Protein AF-A0A952IG48-F1 (afdb_monomer)

Secondary structure (DSSP, 8-state):
---EEEE-SS---HHHHHHHHH-TT-EEEE-HHHHHHHHHHHHHHHHHHHHT---TTTSB-SGGGTT-B--GGGHHHHHHHHHHHH---EEEEPPHHHHHHHHHHHHHHHHTS-S---HHHHHHHHHHHHTT-----EEE--

Structure (mmCIF, N/CA/C/O backbone):
data_AF-A0A952IG48-F1
#
_entry.id   AF-A0A952IG48-F1
#
loop_
_atom_site.group_PDB
_atom_site.id
_atom_site.type_symbol
_atom_site.label_atom_id
_atom_site.label_alt_id
_atom_site.label_comp_id
_atom_site.label_asym_id
_atom_site.label_entity_id
_atom_site.label_seq_id
_atom_site.pdbx_PDB_ins_code
_atom_site.Cartn_x
_atom_site.Cartn_y
_atom_site.Cartn_z
_atom_site.occupancy
_atom_site.B_iso_or_equiv
_atom_site.auth_seq_id
_atom_site.auth_comp_id
_atom_site.auth_asym_id
_atom_site.auth_atom_id
_atom_site.pdbx_PDB_model_num
ATOM 1 N N . MET 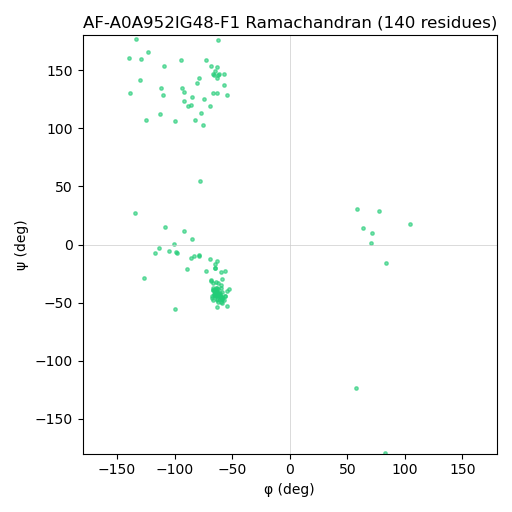A 1 1 ? 24.856 -12.305 -6.541 1.00 44.88 1 MET A N 1
ATOM 2 C CA . MET A 1 1 ? 23.994 -11.936 -5.399 1.00 44.88 1 MET A CA 1
ATOM 3 C C . MET A 1 1 ? 23.073 -10.837 -5.896 1.00 44.88 1 MET A C 1
ATOM 5 O O . MET A 1 1 ? 23.584 -9.823 -6.354 1.00 44.88 1 MET A O 1
ATOM 9 N N . GLN A 1 2 ? 21.761 -11.077 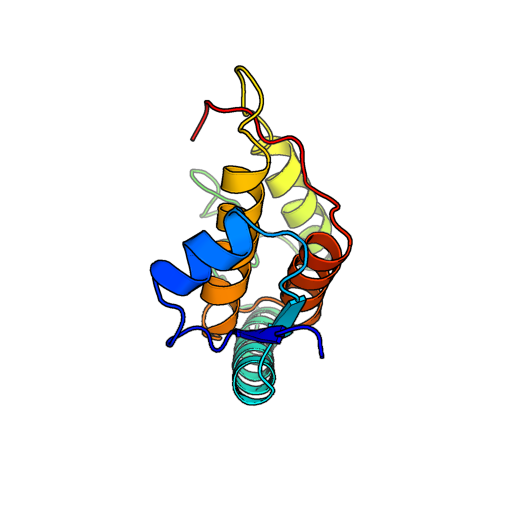-5.966 1.00 55.31 2 GLN A N 1
ATOM 10 C CA . GLN A 1 2 ? 20.812 -10.021 -6.337 1.00 55.31 2 GLN A CA 1
ATOM 11 C C . GLN A 1 2 ? 20.869 -8.927 -5.270 1.00 55.31 2 GLN A C 1
ATOM 13 O O . GLN A 1 2 ? 20.865 -9.223 -4.078 1.00 55.31 2 GLN A O 1
ATOM 18 N N . ASN A 1 3 ? 21.003 -7.679 -5.710 1.00 84.50 3 ASN A N 1
ATOM 19 C CA . ASN A 1 3 ? 21.033 -6.529 -4.821 1.00 84.50 3 ASN A CA 1
ATOM 20 C C . ASN A 1 3 ? 19.592 -6.280 -4.355 1.00 84.50 3 ASN A C 1
ATOM 22 O O . ASN A 1 3 ? 18.777 -5.804 -5.145 1.00 84.50 3 ASN A O 1
ATOM 26 N N . THR A 1 4 ? 19.265 -6.677 -3.126 1.00 94.75 4 THR A N 1
ATOM 27 C CA . THR A 1 4 ? 17.941 -6.447 -2.535 1.00 94.75 4 THR A CA 1
ATOM 28 C C . THR A 1 4 ? 17.954 -5.129 -1.776 1.00 94.75 4 THR A C 1
ATOM 30 O O . THR A 1 4 ? 18.770 -4.931 -0.878 1.00 94.75 4 THR A O 1
ATOM 33 N N . LEU A 1 5 ? 17.050 -4.226 -2.138 1.00 97.06 5 LEU A N 1
ATOM 34 C CA . LEU A 1 5 ? 16.825 -2.969 -1.445 1.00 97.06 5 LEU A CA 1
ATOM 35 C C . LEU A 1 5 ? 15.805 -3.165 -0.320 1.00 97.06 5 LEU A C 1
ATOM 37 O O . LEU A 1 5 ? 14.642 -3.486 -0.562 1.00 97.06 5 LEU A O 1
ATOM 41 N N . GLU A 1 6 ? 16.223 -2.907 0.910 1.00 97.69 6 GLU A N 1
ATOM 42 C CA . GLU A 1 6 ? 15.318 -2.878 2.054 1.00 97.69 6 GLU A CA 1
ATOM 43 C C . GLU A 1 6 ? 14.652 -1.499 2.187 1.00 97.69 6 GLU A C 1
ATOM 45 O O . GLU A 1 6 ? 15.331 -0.469 2.233 1.00 97.69 6 GLU A O 1
ATOM 50 N N . ILE A 1 7 ? 13.318 -1.465 2.262 1.00 98.12 7 ILE A N 1
ATOM 51 C CA . ILE A 1 7 ? 12.559 -0.246 2.552 1.00 98.12 7 ILE A CA 1
ATOM 52 C C . ILE A 1 7 ? 12.270 -0.114 4.051 1.00 98.12 7 ILE A C 1
ATOM 54 O O . ILE A 1 7 ? 11.832 -1.052 4.722 1.00 98.12 7 ILE A O 1
ATOM 58 N N . THR A 1 8 ? 12.486 1.097 4.563 1.00 97.62 8 THR A N 1
ATOM 59 C CA . THR A 1 8 ? 12.352 1.441 5.992 1.00 97.62 8 THR A CA 1
ATOM 60 C C . THR A 1 8 ? 11.260 2.479 6.258 1.00 97.62 8 THR A C 1
ATOM 62 O O . THR A 1 8 ? 10.972 2.820 7.402 1.00 97.62 8 THR A O 1
ATOM 65 N N . GLY A 1 9 ? 10.684 3.055 5.201 1.00 96.81 9 GLY A N 1
ATOM 66 C CA . GLY A 1 9 ? 9.788 4.205 5.271 1.00 96.81 9 GLY A CA 1
ATOM 67 C C . GLY A 1 9 ? 10.481 5.565 5.326 1.00 96.81 9 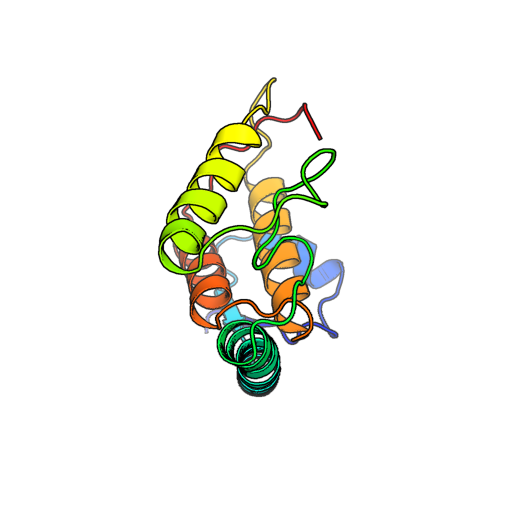GLY A C 1
ATOM 68 O O . GLY A 1 9 ? 9.844 6.575 5.019 1.00 96.81 9 GLY A O 1
ATOM 69 N N . HIS A 1 10 ? 11.782 5.616 5.630 1.00 95.81 10 HIS A N 1
ATOM 70 C CA . HIS A 1 10 ? 12.491 6.877 5.883 1.00 95.81 10 HIS A CA 1
ATOM 71 C C . HIS A 1 10 ? 13.756 7.074 5.042 1.00 95.81 10 HIS A C 1
ATOM 73 O O . HIS A 1 10 ? 14.100 8.212 4.743 1.00 95.81 10 HIS A O 1
ATOM 79 N N . SER A 1 11 ? 14.435 5.996 4.641 1.00 94.56 11 SER A N 1
ATOM 80 C CA . SER A 1 11 ? 15.769 6.069 4.020 1.00 94.56 11 SER A CA 1
ATOM 81 C C . SER A 1 11 ? 15.788 5.947 2.493 1.00 94.56 11 SER A C 1
ATOM 83 O O . SER A 1 11 ? 16.864 5.978 1.900 1.00 94.56 11 SER A O 1
ATOM 85 N N . LEU A 1 12 ? 14.628 5.792 1.848 1.00 97.50 12 LEU A N 1
ATOM 86 C CA . LEU A 1 12 ? 14.549 5.583 0.402 1.00 97.50 12 LEU A CA 1
ATOM 87 C C . LEU A 1 12 ? 14.962 6.850 -0.364 1.00 97.50 12 LEU A C 1
ATOM 89 O O . LEU A 1 12 ? 14.318 7.893 -0.241 1.00 97.50 12 LEU A O 1
ATOM 93 N N . THR A 1 13 ? 16.010 6.751 -1.181 1.00 98.19 13 THR A N 1
ATOM 94 C CA . THR A 1 13 ? 16.525 7.874 -1.983 1.00 98.19 13 THR A CA 1
ATOM 95 C C . THR A 1 13 ? 15.952 7.890 -3.401 1.00 98.19 13 THR A C 1
ATOM 97 O O . THR A 1 13 ? 15.544 6.858 -3.933 1.00 98.19 13 THR A O 1
ATOM 100 N N . LEU A 1 14 ? 15.985 9.050 -4.072 1.00 98.06 14 LEU A N 1
ATOM 101 C CA . LEU A 1 14 ? 15.562 9.164 -5.478 1.00 98.06 14 LEU A CA 1
ATOM 102 C C . LEU A 1 14 ? 16.386 8.270 -6.417 1.00 98.06 14 LEU A C 1
ATOM 104 O O . LEU A 1 14 ? 15.846 7.711 -7.369 1.00 98.06 14 LEU A O 1
ATOM 108 N N . GLN A 1 15 ? 17.679 8.093 -6.129 1.00 98.06 15 GLN A N 1
ATOM 109 C CA . GLN A 1 15 ? 18.539 7.196 -6.897 1.00 98.06 15 GLN A CA 1
ATOM 110 C C . GLN A 1 15 ? 18.075 5.740 -6.775 1.00 98.06 15 GLN A C 1
ATOM 112 O O . GLN A 1 15 ? 18.004 5.041 -7.780 1.00 98.06 15 GLN A O 1
ATOM 117 N N . GLN A 1 16 ? 17.713 5.296 -5.569 1.00 97.88 16 GLN A N 1
ATOM 118 C CA . GLN A 1 16 ? 17.179 3.952 -5.343 1.00 97.88 16 GLN A CA 1
ATOM 119 C C . GLN A 1 16 ? 15.805 3.765 -5.994 1.00 97.88 16 GLN A C 1
ATOM 121 O O . GLN A 1 16 ? 15.554 2.714 -6.577 1.00 97.88 16 GLN A O 1
ATOM 126 N N . VAL A 1 17 ? 14.939 4.785 -5.956 1.00 98.31 17 VAL A N 1
ATOM 127 C CA . VAL A 1 17 ? 13.646 4.757 -6.662 1.00 98.31 17 VAL A CA 1
ATOM 128 C C . VAL A 1 17 ? 13.863 4.552 -8.153 1.00 98.31 17 VAL A C 1
ATOM 130 O O . VAL A 1 17 ? 13.274 3.642 -8.729 1.00 98.31 17 VAL A O 1
ATOM 133 N N . ARG A 1 18 ? 14.745 5.349 -8.765 1.00 98.00 18 ARG A N 1
ATOM 134 C CA . ARG A 1 18 ? 15.094 5.222 -10.181 1.00 98.00 18 ARG A CA 1
ATOM 135 C C . ARG A 1 18 ? 15.688 3.848 -10.495 1.00 98.00 18 ARG A C 1
ATOM 137 O O . ARG A 1 18 ? 15.267 3.207 -11.450 1.00 98.00 18 ARG A O 1
ATOM 144 N N . GLN A 1 19 ? 16.615 3.374 -9.663 1.00 97.06 19 GLN A N 1
ATOM 145 C CA . GLN A 1 19 ? 17.258 2.074 -9.836 1.00 97.06 19 GLN A CA 1
ATOM 146 C C . GLN A 1 19 ? 16.240 0.932 -9.811 1.00 97.06 19 GLN A C 1
ATOM 148 O O . GLN A 1 19 ? 16.290 0.061 -10.677 1.00 97.06 19 GLN A O 1
ATOM 153 N N . VAL A 1 20 ? 15.314 0.940 -8.846 1.00 97.69 20 VAL A N 1
ATOM 154 C CA . VAL A 1 20 ? 14.230 -0.038 -8.820 1.00 97.69 20 VAL A CA 1
ATOM 155 C C . VAL A 1 20 ? 13.373 0.155 -10.053 1.00 97.69 20 VAL A C 1
ATOM 157 O O . VAL A 1 20 ? 13.262 -0.806 -10.780 1.00 97.69 20 VAL A O 1
ATOM 160 N N . ALA A 1 21 ? 12.855 1.347 -10.355 1.00 97.94 21 ALA A N 1
ATOM 161 C CA . ALA A 1 21 ? 11.950 1.613 -11.481 1.00 97.94 21 ALA A CA 1
ATOM 162 C C . ALA A 1 21 ? 12.482 1.159 -12.854 1.00 97.94 21 ALA A C 1
ATOM 164 O O . ALA A 1 21 ? 11.734 0.584 -13.644 1.00 97.94 21 ALA A O 1
ATOM 165 N N . GLU A 1 22 ? 13.776 1.350 -13.115 1.00 96.88 22 GLU A N 1
ATOM 166 C CA . GLU A 1 22 ? 14.411 1.034 -14.401 1.00 96.88 22 GLU A CA 1
ATOM 167 C C . GLU A 1 22 ? 14.941 -0.411 -14.478 1.00 96.88 22 GLU A C 1
ATOM 169 O O . GLU A 1 22 ? 15.120 -0.935 -15.575 1.00 96.88 22 GLU A O 1
ATOM 174 N N . ASN A 1 23 ? 15.184 -1.086 -13.342 1.00 95.88 23 ASN A N 1
ATOM 175 C CA . ASN A 1 23 ? 15.776 -2.429 -13.321 1.00 95.88 23 ASN A CA 1
ATOM 176 C C . ASN A 1 23 ? 14.916 -3.456 -12.547 1.00 95.88 23 ASN A C 1
ATOM 178 O O . ASN A 1 23 ? 14.902 -3.432 -11.311 1.00 95.88 23 ASN A O 1
ATOM 182 N N . PRO A 1 24 ? 14.240 -4.404 -13.231 1.00 92.88 24 PRO A N 1
ATOM 183 C CA . PRO A 1 24 ? 13.427 -5.446 -12.590 1.00 92.88 24 PRO A CA 1
ATOM 184 C C . PRO A 1 24 ? 14.221 -6.441 -11.739 1.00 92.88 24 PRO A C 1
ATOM 186 O O . PRO A 1 24 ? 13.654 -7.099 -10.877 1.00 92.88 24 PRO A O 1
ATOM 189 N N . ARG A 1 25 ? 15.548 -6.524 -11.906 1.00 93.00 25 ARG A N 1
ATOM 190 C CA . ARG A 1 25 ? 16.390 -7.471 -11.153 1.00 93.00 25 ARG A CA 1
ATOM 191 C C . ARG A 1 25 ? 16.707 -7.021 -9.726 1.00 93.00 25 ARG A C 1
ATOM 193 O O . ARG A 1 25 ? 17.328 -7.783 -8.984 1.00 93.00 25 ARG A O 1
ATOM 200 N N . ILE A 1 26 ? 16.363 -5.785 -9.365 1.00 96.12 26 ILE A N 1
ATOM 201 C CA . ILE A 1 26 ? 16.556 -5.259 -8.013 1.00 96.12 26 ILE A CA 1
ATOM 202 C C . ILE A 1 26 ? 15.385 -5.725 -7.159 1.00 96.12 26 ILE A C 1
ATOM 204 O O . ILE A 1 26 ? 14.268 -5.231 -7.307 1.00 96.12 26 ILE A O 1
ATOM 208 N N . GLY A 1 27 ? 15.659 -6.681 -6.273 1.00 96.94 27 GLY A N 1
ATOM 209 C CA . GLY A 1 27 ? 14.674 -7.145 -5.307 1.00 96.94 27 GLY A CA 1
ATOM 210 C C . GLY A 1 27 ? 14.370 -6.062 -4.279 1.00 96.94 27 GLY A C 1
ATOM 211 O O . GLY A 1 27 ? 15.216 -5.219 -3.983 1.00 96.94 27 GLY A O 1
ATOM 212 N N . VAL A 1 28 ? 13.174 -6.097 -3.704 1.00 98.12 28 VAL A N 1
ATOM 213 C CA . VAL A 1 28 ? 12.773 -5.206 -2.613 1.00 98.12 28 VAL A CA 1
ATOM 214 C C . VAL A 1 28 ? 12.177 -5.990 -1.448 1.00 98.12 28 VAL A C 1
ATOM 216 O O . VAL A 1 28 ? 11.443 -6.959 -1.650 1.00 98.12 28 VAL A O 1
ATOM 219 N N . CYS A 1 29 ? 12.475 -5.575 -0.220 1.00 98.19 29 CYS A N 1
ATOM 220 C CA . CYS A 1 29 ? 11.919 -6.176 0.994 1.00 98.19 29 CYS A CA 1
ATOM 221 C C . CYS A 1 29 ? 11.564 -5.116 2.044 1.00 98.19 29 CYS A C 1
ATOM 223 O O . CYS A 1 29 ? 12.020 -3.976 1.982 1.00 98.19 29 CYS A O 1
ATOM 225 N N . LEU A 1 30 ? 10.710 -5.492 2.996 1.00 98.50 30 LEU A N 1
ATOM 226 C CA . LEU A 1 30 ? 10.327 -4.652 4.128 1.00 98.50 30 LEU A CA 1
ATOM 227 C C . LEU A 1 30 ? 11.255 -4.929 5.313 1.00 98.50 30 LEU A C 1
ATOM 229 O O . LEU A 1 30 ? 11.407 -6.092 5.682 1.00 98.50 30 LEU A O 1
ATOM 233 N N . SER A 1 31 ? 11.798 -3.881 5.937 1.00 98.25 31 SER A N 1
ATOM 234 C CA . SER A 1 31 ? 12.595 -4.041 7.160 1.00 98.25 31 SER A CA 1
ATOM 235 C C . SER A 1 31 ? 11.762 -4.566 8.338 1.00 98.25 31 SER A C 1
ATOM 237 O O . SER A 1 31 ? 10.579 -4.231 8.489 1.00 98.25 31 SER A O 1
ATOM 239 N N . ASP A 1 32 ? 12.390 -5.321 9.240 1.00 98.12 32 ASP A N 1
ATOM 240 C CA . ASP A 1 32 ? 11.733 -5.818 10.459 1.00 98.12 32 ASP A CA 1
ATOM 241 C C . ASP A 1 32 ? 11.314 -4.686 11.412 1.00 98.12 32 ASP A C 1
ATOM 243 O O . ASP A 1 32 ? 10.272 -4.761 12.077 1.00 98.12 32 ASP A O 1
ATOM 247 N N . ALA A 1 33 ? 12.077 -3.590 11.432 1.00 97.94 33 ALA A N 1
ATOM 248 C CA . ALA A 1 33 ? 11.726 -2.390 12.185 1.00 97.94 33 ALA A CA 1
ATOM 249 C C . ALA A 1 33 ? 10.419 -1.768 11.660 1.00 97.94 33 ALA A C 1
ATOM 251 O O . ALA A 1 33 ? 9.497 -1.507 12.438 1.00 97.94 33 ALA A O 1
ATOM 252 N N . SER A 1 34 ? 10.288 -1.605 10.338 1.00 98.25 34 SER A N 1
ATOM 253 C CA . SER A 1 34 ? 9.049 -1.119 9.716 1.00 98.25 34 SER A CA 1
ATOM 254 C C . SER A 1 34 ? 7.886 -2.082 9.922 1.00 98.25 34 SER A C 1
ATOM 256 O O . SER A 1 34 ? 6.780 -1.641 10.222 1.00 98.25 34 SER A O 1
ATOM 258 N N . ARG A 1 35 ? 8.112 -3.398 9.825 1.00 98.44 35 ARG A N 1
ATOM 259 C CA . ARG A 1 35 ? 7.088 -4.412 10.126 1.00 98.44 35 ARG A CA 1
ATOM 260 C C . ARG A 1 35 ? 6.540 -4.251 11.544 1.00 98.44 35 ARG A C 1
ATOM 262 O O . ARG A 1 35 ? 5.323 -4.285 11.744 1.00 98.44 35 ARG A O 1
ATOM 269 N N . THR A 1 36 ? 7.426 -4.034 12.513 1.00 98.38 36 THR A N 1
ATOM 270 C CA . THR A 1 36 ? 7.058 -3.798 13.915 1.00 98.38 36 THR A CA 1
ATOM 271 C C . THR A 1 36 ? 6.245 -2.510 14.061 1.00 98.38 36 THR A C 1
ATOM 273 O O . THR A 1 36 ? 5.172 -2.528 14.668 1.00 98.38 36 THR A O 1
ATOM 276 N N . ALA A 1 37 ? 6.692 -1.413 13.441 1.00 98.25 37 ALA A N 1
ATOM 277 C CA . ALA A 1 37 ? 5.992 -0.128 13.468 1.00 98.25 37 ALA A CA 1
ATOM 278 C C . ALA A 1 37 ? 4.592 -0.204 12.831 1.00 98.25 37 ALA A C 1
ATOM 280 O O . ALA A 1 37 ? 3.613 0.268 13.409 1.00 98.25 37 ALA A O 1
ATOM 281 N N . VAL A 1 38 ? 4.465 -0.856 11.673 1.00 98.69 38 VAL A N 1
ATOM 282 C CA . VAL A 1 38 ? 3.181 -1.074 10.985 1.00 98.69 38 VAL A CA 1
ATOM 283 C C . VAL A 1 38 ? 2.246 -1.934 11.832 1.00 98.69 38 VAL A C 1
ATOM 285 O O . VAL A 1 38 ? 1.070 -1.604 11.969 1.00 98.69 38 VAL A O 1
ATOM 288 N N . THR A 1 39 ? 2.761 -2.986 12.471 1.00 98.56 39 THR A N 1
ATOM 289 C CA . THR A 1 39 ? 1.966 -3.835 13.373 1.00 98.56 39 THR A CA 1
ATOM 290 C C . THR A 1 39 ? 1.452 -3.050 14.581 1.00 98.56 39 THR A C 1
ATOM 292 O O . THR A 1 39 ? 0.287 -3.177 14.954 1.00 98.56 39 THR A O 1
ATOM 295 N N . ALA A 1 40 ? 2.286 -2.195 15.180 1.00 98.31 40 ALA A N 1
ATOM 296 C CA . ALA A 1 4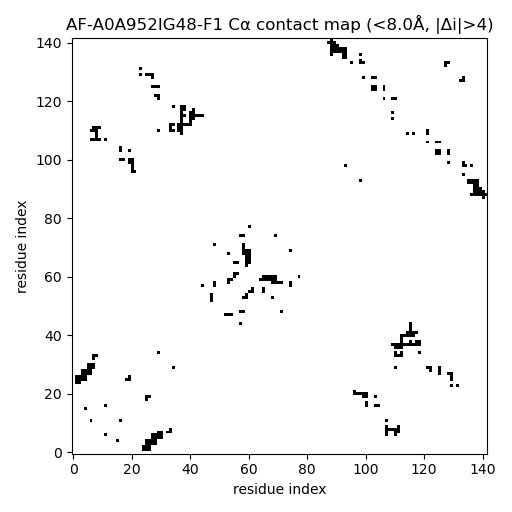0 ? 1.863 -1.316 16.269 1.00 98.31 40 ALA A CA 1
ATOM 297 C C . ALA A 1 40 ? 0.788 -0.313 15.810 1.00 98.31 40 ALA A C 1
ATOM 299 O O . ALA A 1 40 ? -0.230 -0.155 16.482 1.00 98.31 40 ALA A O 1
ATOM 300 N N . SER A 1 41 ? 0.964 0.294 14.631 1.00 97.94 41 SER A N 1
ATOM 301 C CA . SER A 1 41 ? -0.030 1.166 13.985 1.00 97.94 41 SER A CA 1
ATOM 302 C C . SER A 1 41 ? -1.373 0.462 13.795 1.00 97.94 41 SER A C 1
ATOM 304 O O . SER A 1 41 ? -2.432 1.011 14.096 1.00 97.94 41 SER A O 1
ATOM 306 N N . ARG A 1 42 ? -1.335 -0.791 13.330 1.00 97.75 42 ARG A N 1
ATO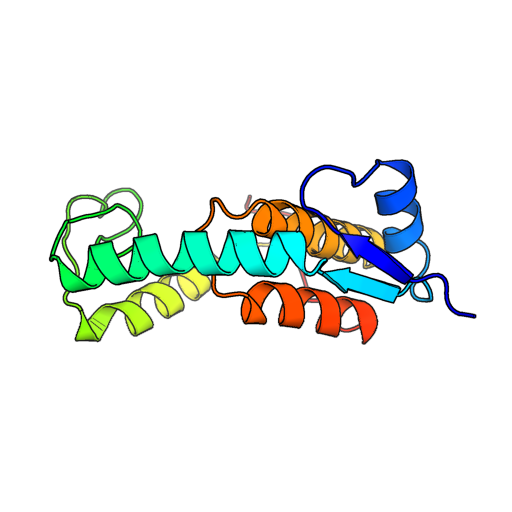M 307 C CA . ARG A 1 42 ? -2.529 -1.596 13.080 1.00 97.75 42 ARG A CA 1
ATOM 308 C C . ARG A 1 42 ? -3.334 -1.853 14.356 1.00 97.75 42 ARG A C 1
ATOM 310 O O . ARG A 1 42 ? -4.557 -1.718 14.323 1.00 97.75 42 ARG A O 1
ATOM 317 N N . LYS A 1 43 ? -2.665 -2.125 15.481 1.00 97.69 43 LYS A N 1
ATOM 318 C CA . LYS A 1 43 ? -3.322 -2.314 16.788 1.00 97.69 43 LYS A CA 1
ATOM 319 C C . LYS A 1 43 ? -4.131 -1.091 17.231 1.00 97.69 43 LYS A C 1
ATOM 321 O O . LYS A 1 43 ? -5.147 -1.247 17.901 1.00 97.69 43 LYS A O 1
ATOM 326 N N . VAL A 1 44 ? -3.732 0.121 16.833 1.00 95.62 44 VAL A N 1
ATOM 327 C CA . VAL A 1 44 ? -4.507 1.344 17.113 1.00 95.62 44 VAL A CA 1
ATOM 328 C C . VAL A 1 44 ? -5.851 1.318 16.382 1.00 95.62 44 VAL A C 1
ATOM 330 O O . VAL A 1 44 ? -6.878 1.618 16.988 1.00 95.62 44 VAL A O 1
ATOM 333 N N . ILE A 1 45 ? -5.868 0.911 15.108 1.00 93.81 45 ILE A N 1
ATOM 334 C CA . ILE A 1 45 ? -7.111 0.762 14.331 1.00 93.81 45 ILE A CA 1
ATOM 335 C C . ILE A 1 45 ? -8.013 -0.311 14.943 1.00 93.81 45 ILE A C 1
ATOM 337 O O . ILE A 1 45 ? -9.218 -0.108 15.065 1.00 93.81 45 ILE A O 1
ATOM 341 N N . GLU A 1 46 ? -7.441 -1.432 15.373 1.00 93.75 46 GLU A N 1
ATOM 342 C CA . GLU A 1 46 ? -8.194 -2.509 16.026 1.00 93.75 46 GLU A CA 1
ATOM 343 C C . GLU A 1 46 ? -8.803 -2.057 17.359 1.00 93.75 46 GLU A C 1
ATOM 345 O O . GLU A 1 46 ? -9.972 -2.335 17.622 1.00 93.75 46 GLU A O 1
ATOM 350 N N . GLY A 1 47 ? -8.067 -1.275 18.154 1.00 93.62 47 GLY A N 1
ATOM 351 C CA . GLY A 1 47 ? -8.596 -0.654 19.370 1.00 93.62 47 GLY A CA 1
ATOM 352 C C . GLY A 1 47 ? -9.720 0.354 19.097 1.00 93.62 47 GLY A C 1
ATOM 353 O O . GLY A 1 47 ? -10.714 0.380 19.822 1.00 93.62 47 GLY A O 1
ATOM 354 N N . ILE A 1 48 ? -9.612 1.153 18.028 1.00 90.00 48 ILE A N 1
ATOM 355 C CA . ILE A 1 48 ? -10.681 2.072 17.596 1.00 90.00 48 ILE A CA 1
ATOM 356 C C . ILE A 1 48 ? -11.959 1.289 17.286 1.00 90.00 48 ILE A C 1
ATOM 358 O O . ILE A 1 48 ? -13.014 1.622 17.824 1.00 90.00 48 ILE A O 1
ATOM 362 N N . LEU A 1 49 ? -11.850 0.226 16.487 1.00 87.81 49 LEU A N 1
ATOM 363 C CA . LEU A 1 49 ? -12.986 -0.622 16.125 1.00 87.81 49 LEU A CA 1
ATOM 364 C C . LEU A 1 49 ? -13.618 -1.286 17.356 1.00 87.81 49 LEU A C 1
ATOM 366 O O . LEU A 1 49 ? -14.837 -1.274 17.487 1.00 87.81 49 LEU A O 1
ATOM 370 N N . ALA A 1 50 ? -12.805 -1.790 18.289 1.00 89.62 50 ALA A N 1
ATOM 371 C CA . ALA A 1 50 ? -13.293 -2.416 19.518 1.00 89.62 50 ALA A CA 1
ATOM 372 C C . ALA A 1 50 ? -13.965 -1.426 20.489 1.00 89.62 50 ALA A C 1
ATOM 374 O O . ALA A 1 50 ? -14.876 -1.802 21.221 1.00 89.62 50 ALA A O 1
ATOM 375 N N . SER A 1 51 ? -13.524 -0.164 20.509 1.00 89.12 51 SER A N 1
ATOM 376 C CA . SER A 1 51 ? -14.068 0.871 21.405 1.00 89.12 51 SER A CA 1
ATOM 377 C C . SER A 1 51 ? -15.348 1.542 20.894 1.00 89.12 51 SER A C 1
ATOM 379 O O . SER A 1 51 ? -15.959 2.315 21.629 1.00 89.12 51 SER A O 1
ATOM 381 N N . GLY A 1 52 ? -15.739 1.305 19.636 1.00 80.31 52 GLY A N 1
ATOM 382 C CA . GLY A 1 52 ? -16.880 1.977 19.005 1.00 80.31 52 GLY A CA 1
ATOM 383 C C . GLY A 1 52 ? -16.641 3.456 18.677 1.00 80.31 52 GLY A C 1
ATOM 384 O O . GLY A 1 52 ? -17.576 4.160 18.301 1.00 80.31 52 GLY A O 1
ATOM 385 N N . LYS A 1 53 ? -15.401 3.954 18.797 1.00 87.31 53 LYS A N 1
ATOM 386 C CA . LYS A 1 53 ? -15.061 5.339 18.455 1.00 87.31 53 LYS A CA 1
ATOM 387 C C . LYS A 1 53 ? -15.210 5.570 16.949 1.00 87.31 53 LYS A C 1
ATOM 389 O O . LYS A 1 53 ? -14.638 4.837 16.144 1.00 87.31 53 LYS A O 1
ATOM 394 N N . THR A 1 54 ? -15.917 6.627 16.562 1.00 86.75 54 THR A N 1
ATOM 395 C CA . THR A 1 54 ? -16.060 7.022 15.154 1.00 86.75 54 THR A CA 1
ATOM 396 C C . THR A 1 54 ? -14.773 7.664 14.631 1.00 86.75 54 THR A C 1
ATOM 398 O O . THR A 1 54 ? -14.272 8.631 15.209 1.00 86.75 54 THR A O 1
ATOM 401 N N . VAL A 1 55 ? -14.230 7.127 13.538 1.00 88.88 55 VAL A N 1
ATOM 402 C CA . VAL A 1 55 ? -13.009 7.597 12.874 1.00 88.88 55 VAL A CA 1
ATOM 403 C C . VAL A 1 55 ? -13.197 7.570 11.359 1.00 88.88 55 VAL A C 1
ATOM 405 O O . VAL A 1 55 ? -13.598 6.556 10.780 1.00 88.88 55 VAL A O 1
ATOM 408 N N . TYR A 1 56 ? -12.862 8.696 10.722 1.00 89.31 56 TYR A N 1
ATOM 409 C CA . TYR A 1 56 ? -13.028 8.891 9.286 1.00 89.31 56 TYR A CA 1
ATOM 410 C C . TYR A 1 56 ? -12.349 7.791 8.463 1.00 89.31 56 TYR A C 1
ATOM 412 O O . TYR A 1 56 ? -11.169 7.496 8.658 1.00 89.31 56 TYR A O 1
ATOM 420 N N . GLY A 1 57 ? -13.102 7.197 7.536 1.00 83.75 57 GLY A N 1
ATOM 421 C CA . GLY A 1 57 ? -12.616 6.171 6.611 1.00 83.75 57 GLY A CA 1
ATOM 422 C C . GLY A 1 57 ? -12.305 4.812 7.250 1.00 83.75 57 GLY A C 1
ATOM 423 O O . GLY A 1 57 ? -11.894 3.893 6.541 1.00 83.75 57 GLY A O 1
ATOM 424 N N . VAL A 1 58 ? -12.520 4.672 8.564 1.00 88.50 58 VAL A N 1
ATOM 425 C CA . VAL A 1 58 ? -12.433 3.402 9.300 1.00 88.50 58 VAL A CA 1
ATOM 426 C C . VAL A 1 58 ? -13.833 2.826 9.504 1.00 88.50 58 VAL A C 1
ATOM 428 O O . VAL A 1 58 ? -14.103 1.709 9.076 1.00 88.50 58 VAL A O 1
ATOM 431 N N . ASN A 1 59 ? -14.737 3.601 10.108 1.00 88.00 59 ASN A N 1
ATOM 432 C CA . ASN A 1 59 ? -16.138 3.228 10.348 1.00 88.00 59 ASN A CA 1
ATOM 433 C C . ASN A 1 59 ? -17.110 4.364 9.986 1.00 88.00 59 ASN A C 1
ATOM 435 O O . ASN A 1 59 ? -18.205 4.459 10.538 1.00 88.00 59 ASN A O 1
ATOM 439 N N . THR A 1 60 ? -16.715 5.223 9.045 1.00 92.69 60 THR A N 1
ATOM 440 C CA . THR A 1 60 ? -17.590 6.227 8.429 1.00 92.69 60 THR A CA 1
ATOM 441 C C . THR A 1 60 ? -17.624 6.063 6.918 1.00 92.69 60 THR A C 1
ATOM 443 O O . THR A 1 60 ? -16.729 5.447 6.340 1.00 92.69 60 THR A O 1
ATOM 446 N N . GLY A 1 61 ? -18.590 6.704 6.260 1.00 90.88 61 GLY A N 1
ATOM 447 C CA . GLY A 1 61 ? -18.503 6.967 4.826 1.00 90.88 61 GLY A CA 1
ATOM 448 C C . GLY A 1 61 ? -17.311 7.868 4.459 1.00 90.88 61 GLY A C 1
ATOM 449 O O . GLY A 1 61 ? -16.586 8.376 5.320 1.00 90.88 61 GLY A O 1
ATOM 450 N N . PHE A 1 62 ? -17.116 8.078 3.157 1.00 92.62 62 PHE A N 1
ATOM 451 C CA . PHE A 1 62 ? -16.031 8.891 2.598 1.00 92.62 62 PHE A CA 1
ATOM 452 C C . PHE A 1 62 ? -16.574 10.198 2.005 1.00 92.62 62 PHE A C 1
ATOM 454 O O . PHE A 1 62 ? -17.729 10.258 1.578 1.00 92.62 62 PHE A O 1
ATOM 461 N N . GLY A 1 63 ? -15.752 11.250 1.962 1.00 90.81 63 GLY A N 1
ATOM 462 C CA . GLY A 1 63 ? -16.133 12.534 1.362 1.00 90.81 63 GLY A CA 1
ATOM 463 C C . GLY A 1 63 ? -17.382 13.148 2.006 1.00 90.81 63 GLY A C 1
ATOM 464 O O . GLY A 1 63 ? -17.429 13.341 3.224 1.00 90.81 63 GLY A O 1
ATOM 465 N N . SER A 1 64 ? -18.411 13.435 1.200 1.00 90.88 64 SER A N 1
ATOM 466 C CA . SER A 1 64 ? -19.687 13.996 1.677 1.00 90.88 64 SER A CA 1
ATOM 467 C C . SER A 1 64 ? -20.405 13.101 2.693 1.00 90.88 64 SER A C 1
ATOM 469 O O . SER A 1 64 ? -21.151 13.610 3.524 1.00 90.88 64 SER A O 1
ATOM 471 N N . LEU A 1 65 ? -20.135 11.792 2.687 1.00 91.50 65 LEU A N 1
ATOM 472 C CA . LEU A 1 65 ? -20.714 10.809 3.609 1.00 91.50 65 LEU A CA 1
ATOM 473 C C . LEU A 1 65 ? -19.861 10.581 4.869 1.00 91.50 65 LEU A C 1
ATOM 475 O O . LEU A 1 65 ? -20.127 9.655 5.630 1.00 91.50 65 LEU A O 1
ATOM 479 N N . SER A 1 66 ? -18.852 11.418 5.123 1.00 91.56 66 SER A N 1
ATOM 480 C CA . SER A 1 66 ? -17.975 11.347 6.309 1.00 91.56 66 SER A CA 1
ATOM 481 C C . SER A 1 66 ? -18.702 11.392 7.657 1.00 91.56 66 SER A C 1
ATOM 483 O O . SER A 1 66 ? -18.168 10.916 8.655 1.00 91.56 66 SER A O 1
ATOM 485 N N . HIS A 1 67 ? -19.920 11.934 7.691 1.00 90.31 67 HIS A N 1
ATOM 486 C CA . HIS A 1 67 ? -20.769 12.006 8.881 1.00 90.31 67 HIS A CA 1
ATOM 487 C C . HIS A 1 67 ? -21.615 10.740 9.107 1.00 90.31 67 HIS A C 1
ATOM 489 O O . HIS A 1 67 ? -22.208 10.576 10.172 1.00 90.31 67 HIS A O 1
ATOM 495 N N . VAL A 1 68 ? -21.686 9.841 8.121 1.00 91.12 68 VAL A N 1
ATOM 496 C CA . VAL A 1 68 ? -22.464 8.602 8.207 1.00 91.12 68 VAL A CA 1
ATOM 497 C C . VAL A 1 68 ? -21.609 7.530 8.868 1.00 91.12 68 VAL A C 1
ATOM 499 O O . VAL A 1 68 ? -20.556 7.178 8.342 1.00 91.12 68 VAL A O 1
ATOM 502 N N . THR A 1 69 ? -22.063 7.002 10.006 1.00 92.75 69 THR A N 1
ATOM 503 C CA . THR A 1 69 ? -21.408 5.876 10.692 1.00 92.75 69 THR A CA 1
ATOM 504 C C . THR A 1 69 ? -21.799 4.556 10.033 1.00 92.75 69 THR A C 1
ATOM 506 O O . THR A 1 69 ? -22.958 4.361 9.672 1.00 92.75 69 THR A O 1
ATOM 509 N N . ILE A 1 70 ? -20.833 3.652 9.887 1.00 92.62 70 ILE A N 1
ATOM 510 C CA . ILE A 1 70 ? -20.996 2.359 9.223 1.00 92.62 70 ILE A CA 1
ATOM 511 C C . ILE A 1 70 ? -20.936 1.233 10.266 1.00 92.62 70 ILE A C 1
ATOM 513 O O . ILE A 1 70 ? -19.985 1.192 11.052 1.00 92.62 70 ILE A O 1
ATOM 517 N N . PRO A 1 71 ? -21.924 0.319 10.284 1.00 91.25 71 PRO A N 1
ATOM 518 C CA . PRO A 1 71 ? -21.904 -0.866 11.138 1.00 91.25 71 PRO A CA 1
ATOM 519 C C . PRO A 1 71 ? -20.671 -1.747 10.906 1.00 91.25 71 PRO A C 1
ATOM 521 O O . PRO A 1 71 ? -20.176 -1.857 9.783 1.00 91.25 71 PRO A O 1
ATOM 524 N N . GLN A 1 72 ? -20.181 -2.398 11.964 1.00 88.31 72 GLN A N 1
ATOM 525 C CA . GLN A 1 72 ? -18.939 -3.177 11.924 1.00 88.31 72 GLN A CA 1
ATOM 526 C C . GLN A 1 72 ? -18.974 -4.325 10.902 1.00 88.31 72 GLN A C 1
ATOM 528 O O . GLN A 1 72 ? -17.978 -4.572 10.225 1.00 88.31 72 GLN A O 1
ATOM 533 N N . ASP A 1 73 ? -20.121 -4.984 10.753 1.00 93.00 73 ASP A N 1
ATOM 534 C CA . ASP A 1 73 ? -20.370 -6.068 9.796 1.00 93.00 73 ASP A CA 1
ATOM 535 C C . ASP A 1 73 ? -20.391 -5.602 8.328 1.00 93.00 73 ASP A C 1
ATOM 537 O O . ASP A 1 73 ? -20.305 -6.423 7.418 1.00 93.00 73 ASP A O 1
ATOM 541 N N . GLN A 1 74 ? -20.442 -4.289 8.080 1.00 93.88 74 GLN A N 1
ATOM 542 C CA . GLN A 1 74 ? -20.419 -3.697 6.739 1.00 93.88 74 GLN A CA 1
ATOM 543 C C . GLN A 1 74 ? -19.071 -3.064 6.369 1.00 93.88 74 GLN A C 1
ATOM 545 O O . GLN A 1 74 ? -18.895 -2.636 5.225 1.00 93.88 74 GLN A O 1
ATOM 550 N N . ILE A 1 75 ? -18.104 -3.006 7.294 1.00 91.44 75 ILE A N 1
ATOM 551 C CA . ILE A 1 75 ? -16.814 -2.331 7.066 1.00 91.44 75 ILE A CA 1
ATOM 552 C C . ILE A 1 75 ? -16.046 -2.962 5.899 1.00 91.44 75 ILE A C 1
ATOM 554 O O . ILE A 1 75 ? -15.509 -2.240 5.060 1.00 91.44 75 ILE A O 1
ATOM 558 N N . ASP A 1 76 ? -16.029 -4.289 5.780 1.00 92.69 76 ASP A N 1
ATOM 559 C CA . ASP A 1 76 ? -15.320 -4.954 4.679 1.00 92.69 76 ASP A CA 1
ATOM 560 C C . ASP A 1 76 ? -15.944 -4.618 3.316 1.00 92.69 76 ASP A C 1
ATOM 562 O O . ASP A 1 76 ? -15.239 -4.311 2.348 1.00 92.69 76 ASP A O 1
ATOM 566 N N . GLN A 1 77 ? -17.279 -4.587 3.250 1.00 95.25 77 GLN A N 1
ATOM 567 C CA . GLN A 1 77 ? -18.002 -4.199 2.042 1.00 95.25 77 GLN A CA 1
ATOM 568 C C . GLN A 1 77 ? -17.775 -2.720 1.696 1.00 95.25 77 GLN A C 1
ATOM 570 O O . GLN A 1 77 ? -17.602 -2.385 0.522 1.00 95.25 77 GLN A O 1
ATOM 575 N N . LEU A 1 78 ? -17.729 -1.840 2.701 1.00 93.38 78 LEU A N 1
ATOM 576 C CA . LEU A 1 78 ? -17.392 -0.425 2.543 1.00 93.38 78 LEU A CA 1
ATOM 577 C C . LEU A 1 78 ? -16.007 -0.252 1.899 1.00 93.38 78 LEU A C 1
ATOM 579 O O . LE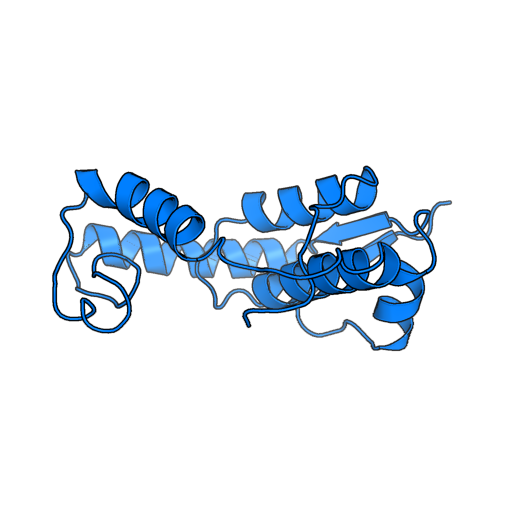U A 1 78 ? -15.878 0.505 0.937 1.00 93.38 78 LEU A O 1
ATOM 583 N N . GLN A 1 79 ? -14.985 -0.964 2.387 1.00 93.81 79 GLN A N 1
ATOM 584 C CA . GLN A 1 79 ? -13.621 -0.874 1.849 1.00 93.81 79 GLN A CA 1
ATOM 585 C C . GLN A 1 79 ? -13.529 -1.422 0.414 1.00 93.81 79 GLN A C 1
ATOM 587 O O . GLN A 1 79 ? -12.841 -0.840 -0.423 1.00 93.81 79 GLN A O 1
ATOM 592 N N . LEU A 1 80 ? -14.263 -2.492 0.081 1.00 95.69 80 LEU A N 1
ATOM 593 C CA . LEU A 1 80 ? -14.346 -2.986 -1.300 1.00 95.69 80 LEU A CA 1
ATOM 594 C C . LEU A 1 80 ? -15.021 -1.968 -2.231 1.00 95.69 80 LEU A C 1
ATOM 596 O O . LEU A 1 80 ? -14.548 -1.719 -3.344 1.00 95.69 80 LEU A O 1
ATOM 600 N N . ASN A 1 81 ? -16.121 -1.370 -1.774 1.00 95.25 81 ASN A N 1
ATOM 601 C CA . ASN A 1 81 ? -16.849 -0.361 -2.536 1.00 95.25 81 ASN A CA 1
ATOM 602 C C . ASN A 1 81 ? -16.004 0.892 -2.760 1.00 95.25 81 ASN A C 1
ATOM 604 O O . ASN A 1 81 ? -16.047 1.435 -3.859 1.00 95.25 81 ASN A O 1
ATOM 608 N N . LEU A 1 82 ? -15.194 1.296 -1.774 1.00 94.81 82 LEU A N 1
ATOM 609 C CA . LEU A 1 82 ? -14.249 2.403 -1.913 1.00 94.81 82 LEU A CA 1
ATOM 610 C C . LEU A 1 82 ? -13.324 2.187 -3.113 1.00 94.81 82 LEU A C 1
ATOM 612 O O . LEU A 1 82 ? -13.229 3.060 -3.973 1.00 94.81 82 LEU A O 1
ATOM 616 N N . ILE A 1 83 ? -12.668 1.026 -3.196 1.00 95.25 83 ILE A N 1
ATOM 617 C CA . ILE A 1 83 ? -11.752 0.735 -4.305 1.00 95.25 83 ILE A CA 1
ATOM 618 C C . ILE A 1 83 ? -12.496 0.772 -5.643 1.00 95.25 83 ILE A C 1
ATOM 620 O O . ILE A 1 83 ? -12.021 1.389 -6.591 1.00 95.25 83 ILE A O 1
ATOM 624 N N . ARG A 1 84 ? -13.686 0.164 -5.717 1.00 96.00 84 ARG A N 1
ATOM 625 C CA . ARG A 1 84 ? -14.485 0.121 -6.953 1.00 96.00 84 ARG A CA 1
ATOM 626 C C . ARG A 1 84 ? -14.970 1.498 -7.398 1.00 96.00 84 ARG A C 1
ATOM 628 O O . ARG A 1 84 ? -14.906 1.792 -8.584 1.00 96.00 84 ARG A O 1
ATOM 635 N N . SER A 1 85 ? -15.434 2.339 -6.476 1.00 94.50 85 SER A N 1
ATOM 636 C CA . SER A 1 85 ? -15.960 3.664 -6.815 1.00 94.50 85 SER A CA 1
ATOM 637 C C . SER A 1 85 ? -14.867 4.656 -7.223 1.00 94.50 85 SER A C 1
ATOM 639 O O . SER A 1 85 ? -15.171 5.629 -7.902 1.00 94.50 85 SER A O 1
ATOM 641 N N . HIS A 1 86 ? -13.615 4.424 -6.810 1.00 93.94 86 HIS A N 1
ATOM 642 C CA . HIS A 1 86 ? -12.462 5.277 -7.131 1.00 93.94 86 HIS A CA 1
ATOM 643 C C . HIS A 1 86 ? -11.614 4.738 -8.292 1.00 93.94 86 HIS A C 1
ATOM 645 O O . HIS A 1 86 ? -10.704 5.420 -8.756 1.00 93.94 86 HIS A O 1
ATOM 651 N N . ALA A 1 87 ? -11.907 3.537 -8.799 1.00 94.94 87 ALA A N 1
ATOM 652 C CA . ALA A 1 87 ? -11.275 2.975 -9.992 1.00 94.94 87 ALA A CA 1
ATOM 653 C C . ALA A 1 87 ? -11.862 3.589 -11.281 1.00 94.94 87 ALA A C 1
ATOM 655 O O . ALA A 1 87 ? -12.352 2.879 -12.155 1.00 94.94 87 ALA A O 1
ATOM 656 N N . CYS A 1 88 ? -11.840 4.920 -11.379 1.00 95.69 88 CYS A N 1
ATOM 657 C CA . CYS A 1 88 ? -12.423 5.706 -12.470 1.00 95.69 88 CYS A CA 1
ATOM 658 C C . CYS A 1 88 ? -11.375 6.349 -13.396 1.00 95.69 88 CYS A C 1
ATOM 660 O O . CYS A 1 88 ? -11.708 7.252 -14.161 1.00 95.69 88 CYS A O 1
ATOM 662 N N . GLY A 1 89 ? -10.117 5.901 -13.324 1.00 96.25 89 GLY A N 1
ATOM 663 C CA . GLY A 1 89 ? -9.041 6.418 -14.166 1.00 96.25 89 GLY A CA 1
ATOM 664 C C . GLY A 1 89 ? -9.298 6.190 -15.659 1.00 96.25 89 GLY A C 1
ATOM 665 O O . GLY A 1 89 ? -9.872 5.176 -16.059 1.00 96.25 89 GLY A O 1
ATOM 666 N N . THR A 1 90 ? -8.835 7.124 -16.487 1.00 97.44 90 THR A N 1
ATOM 667 C CA . THR A 1 90 ? -8.988 7.101 -17.951 1.00 97.44 90 THR A CA 1
ATOM 668 C C . THR A 1 90 ? -7.674 7.429 -18.663 1.00 97.44 90 THR A C 1
ATOM 670 O O . THR A 1 90 ? -6.675 7.770 -18.032 1.00 97.44 90 THR A O 1
ATOM 673 N N . GLY A 1 91 ? -7.681 7.372 -19.996 1.00 97.44 91 GLY A N 1
ATOM 674 C CA . GLY A 1 91 ? -6.505 7.648 -20.819 1.00 97.44 91 GLY A CA 1
ATOM 675 C C . GLY A 1 91 ? -5.571 6.447 -20.945 1.00 97.44 91 GLY A C 1
ATOM 676 O O . GLY A 1 91 ? -5.839 5.368 -20.414 1.00 97.44 91 GLY A O 1
ATOM 677 N N . GLU A 1 92 ? -4.474 6.647 -21.672 1.00 97.94 92 GLU A N 1
ATOM 678 C CA . GLU A 1 92 ? -3.511 5.581 -21.948 1.00 97.94 92 GLU A CA 1
ATOM 679 C C . GLU A 1 92 ? -2.850 5.071 -20.659 1.00 97.94 92 GLU A C 1
ATOM 681 O O . GLU A 1 92 ? -2.586 5.880 -19.757 1.00 97.94 92 GLU A O 1
ATOM 686 N N . PRO A 1 93 ? -2.570 3.759 -20.553 1.00 98.06 93 PRO A N 1
ATOM 687 C CA . PRO A 1 93 ? -1.824 3.206 -19.436 1.00 98.06 93 PRO A CA 1
ATOM 688 C C . PRO A 1 93 ? -0.451 3.858 -19.266 1.00 98.06 93 PRO A C 1
ATOM 690 O O . PRO A 1 93 ? 0.289 4.060 -20.228 1.00 98.06 93 PRO A O 1
ATOM 693 N N . ILE A 1 94 ? -0.096 4.138 -18.016 1.00 97.81 94 ILE A N 1
ATOM 694 C CA . ILE A 1 94 ? 1.239 4.589 -17.630 1.00 97.81 94 ILE A CA 1
ATOM 695 C C . ILE A 1 94 ? 2.262 3.468 -17.889 1.00 97.81 94 ILE A C 1
ATOM 697 O O . ILE A 1 94 ? 1.965 2.281 -17.729 1.00 97.81 94 ILE A O 1
ATOM 701 N N . ASP A 1 95 ? 3.484 3.846 -18.270 1.00 97.94 95 ASP A N 1
ATOM 702 C CA . ASP A 1 95 ? 4.573 2.910 -18.537 1.00 97.94 95 ASP A CA 1
ATOM 703 C C . ASP A 1 95 ? 4.982 2.100 -17.290 1.00 97.94 95 ASP A C 1
ATOM 705 O O . ASP A 1 95 ? 4.856 2.537 -16.141 1.00 97.94 95 ASP A O 1
ATOM 709 N N . SER A 1 96 ? 5.522 0.901 -17.513 1.00 97.81 96 SER A N 1
ATOM 710 C CA . SER A 1 96 ? 5.865 -0.015 -16.423 1.00 97.81 96 SER A CA 1
ATOM 711 C C . SER A 1 96 ? 6.924 0.537 -15.468 1.00 97.81 96 SER A C 1
ATOM 713 O O . SER A 1 96 ? 6.851 0.238 -14.278 1.00 97.81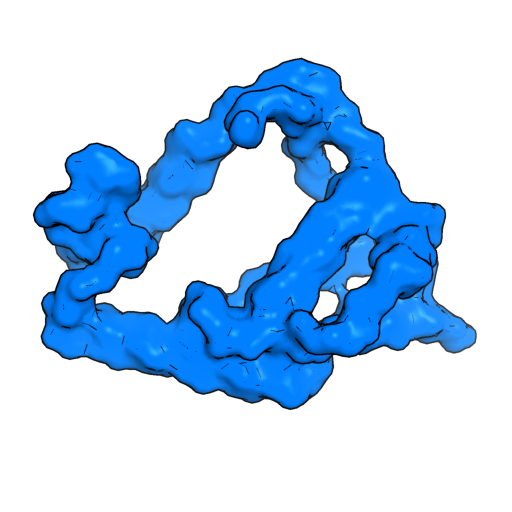 96 SER A O 1
ATOM 715 N N . ALA A 1 97 ? 7.892 1.339 -15.926 1.00 98.12 97 ALA A N 1
ATOM 716 C CA . ALA A 1 97 ? 8.912 1.888 -15.030 1.00 98.12 97 ALA A CA 1
ATOM 717 C C . ALA A 1 97 ? 8.276 2.858 -14.025 1.00 98.12 97 ALA A C 1
ATOM 719 O O . ALA A 1 97 ? 8.529 2.770 -12.818 1.00 98.12 97 ALA A O 1
ATOM 720 N N . THR A 1 98 ? 7.364 3.706 -14.497 1.00 98.19 98 THR A N 1
ATOM 721 C CA . THR A 1 98 ? 6.586 4.602 -13.640 1.00 98.19 98 THR A CA 1
ATOM 722 C C . THR A 1 98 ? 5.670 3.826 -12.686 1.00 98.19 98 THR A C 1
ATOM 724 O O . THR A 1 98 ? 5.677 4.104 -11.485 1.00 98.19 98 THR A O 1
ATOM 727 N N . VAL A 1 99 ? 4.956 2.789 -13.149 1.00 98.44 99 VAL A N 1
ATOM 728 C CA . VAL A 1 99 ? 4.125 1.936 -12.269 1.00 98.44 99 VAL A CA 1
ATOM 729 C C . VAL A 1 99 ? 4.964 1.272 -11.168 1.00 98.44 99 VAL A C 1
ATOM 731 O O . VAL A 1 99 ? 4.561 1.240 -10.003 1.00 98.44 99 VAL A O 1
ATOM 734 N N . ARG A 1 100 ? 6.172 0.801 -11.492 1.00 98.38 100 ARG A N 1
ATOM 735 C CA . ARG A 1 100 ? 7.101 0.214 -10.512 1.00 98.38 100 ARG A CA 1
ATOM 736 C C . ARG A 1 100 ? 7.550 1.228 -9.464 1.00 98.38 100 ARG A C 1
ATOM 738 O O . ARG A 1 100 ? 7.562 0.904 -8.274 1.00 98.38 100 ARG A O 1
ATOM 745 N N . ALA A 1 101 ? 7.853 2.460 -9.877 1.00 98.56 101 ALA A N 1
ATOM 746 C CA . ALA A 1 101 ? 8.140 3.552 -8.949 1.00 98.56 101 ALA A CA 1
ATOM 747 C C . ALA A 1 101 ? 6.943 3.832 -8.024 1.00 98.56 101 ALA A C 1
ATOM 749 O O . ALA A 1 101 ? 7.121 3.940 -6.811 1.00 98.56 101 ALA A O 1
ATOM 750 N N . MET A 1 102 ? 5.720 3.883 -8.568 1.00 98.31 102 MET A N 1
ATOM 751 C CA . MET A 1 102 ? 4.492 4.089 -7.789 1.00 98.31 102 MET A CA 1
ATOM 752 C C . MET A 1 102 ? 4.293 2.995 -6.734 1.00 98.31 102 MET A C 1
ATOM 754 O O . MET A 1 102 ? 4.032 3.305 -5.569 1.00 98.31 102 MET A O 1
ATOM 758 N N . MET A 1 103 ? 4.458 1.722 -7.110 1.00 98.62 103 MET A N 1
ATOM 759 C CA . MET A 1 103 ? 4.342 0.588 -6.185 1.00 98.62 103 MET A CA 1
ATOM 760 C C . MET A 1 103 ? 5.376 0.671 -5.054 1.00 98.62 103 MET A C 1
ATOM 762 O O . MET A 1 103 ? 5.010 0.548 -3.882 1.00 98.62 103 MET A O 1
ATOM 766 N N . LEU A 1 104 ? 6.646 0.943 -5.382 1.00 98.69 104 LEU A N 1
ATOM 767 C CA . LEU A 1 104 ? 7.720 1.089 -4.397 1.00 98.69 104 LEU A CA 1
ATOM 768 C C . LEU A 1 104 ? 7.463 2.256 -3.435 1.00 98.69 104 LEU A C 1
ATOM 770 O O . LEU A 1 104 ? 7.553 2.095 -2.217 1.00 98.69 104 LEU A O 1
ATOM 774 N N . LEU A 1 105 ? 7.134 3.434 -3.969 1.00 98.56 105 LEU A N 1
ATOM 775 C CA . LEU A 1 105 ? 6.878 4.639 -3.179 1.00 98.56 105 LEU A CA 1
ATOM 776 C C . LEU A 1 105 ? 5.666 4.462 -2.265 1.00 98.56 105 LEU A C 1
ATOM 778 O O . LEU A 1 105 ? 5.688 4.915 -1.112 1.00 98.56 105 LEU A O 1
ATOM 782 N N . ARG A 1 106 ? 4.624 3.768 -2.742 1.00 98.62 106 ARG A N 1
ATOM 783 C CA . ARG A 1 106 ? 3.455 3.448 -1.926 1.00 98.62 106 ARG A CA 1
ATOM 784 C C . ARG A 1 106 ? 3.820 2.491 -0.799 1.00 98.62 106 ARG A C 1
ATOM 786 O O . ARG A 1 106 ? 3.486 2.781 0.348 1.00 98.62 106 ARG A O 1
ATOM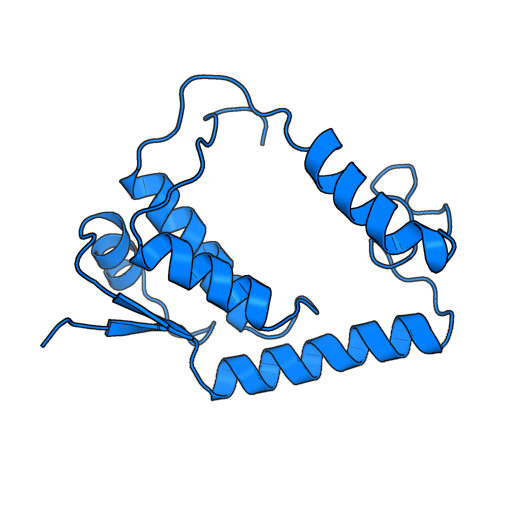 793 N N . ALA A 1 107 ? 4.543 1.412 -1.094 1.00 98.62 107 ALA A N 1
ATOM 794 C CA . ALA A 1 107 ? 5.011 0.469 -0.082 1.00 98.62 107 ALA A CA 1
ATOM 795 C C . ALA A 1 107 ? 5.894 1.160 0.974 1.00 98.62 107 ALA A C 1
ATOM 797 O O . ALA A 1 107 ? 5.658 1.000 2.170 1.00 98.62 107 ALA A O 1
ATOM 798 N N . ASN A 1 108 ? 6.839 2.005 0.550 1.00 98.56 108 ASN A N 1
ATOM 799 C CA . ASN A 1 108 ? 7.702 2.759 1.459 1.00 98.56 108 ASN A CA 1
ATOM 800 C C . ASN A 1 108 ? 6.910 3.764 2.310 1.00 98.56 108 ASN A C 1
ATOM 802 O O . ASN A 1 108 ? 7.136 3.873 3.508 1.00 98.56 108 ASN A O 1
ATOM 806 N N . THR A 1 109 ? 5.920 4.457 1.746 1.00 98.56 109 THR A N 1
ATOM 807 C CA . THR A 1 109 ? 5.055 5.351 2.537 1.00 98.56 109 THR A CA 1
ATOM 808 C C . THR A 1 109 ? 4.299 4.596 3.632 1.00 98.56 109 THR A C 1
ATOM 810 O O . THR A 1 109 ? 4.250 5.058 4.771 1.00 98.56 109 THR A O 1
ATOM 813 N N . LEU A 1 110 ? 3.750 3.422 3.309 1.00 98.69 110 LEU A N 1
ATOM 814 C CA . LEU A 1 110 ? 3.049 2.577 4.277 1.00 98.69 110 LEU A CA 1
ATOM 815 C C . LEU A 1 110 ? 3.996 2.021 5.356 1.00 98.69 110 LEU A C 1
ATOM 817 O O . LEU A 1 110 ? 3.599 1.909 6.516 1.00 98.69 110 LEU A O 1
ATOM 821 N N . ALA A 1 111 ? 5.256 1.747 5.001 1.00 98.56 111 ALA A N 1
ATOM 822 C CA . ALA A 1 111 ? 6.286 1.231 5.906 1.00 98.56 111 ALA A CA 1
ATOM 823 C C . ALA A 1 111 ? 6.648 2.185 7.062 1.00 98.56 111 ALA A C 1
ATOM 825 O O . ALA A 1 111 ? 7.243 1.742 8.042 1.00 98.56 111 ALA A O 1
ATOM 826 N N . LYS A 1 112 ? 6.244 3.464 6.997 1.00 98.31 112 LYS A N 1
ATOM 827 C CA . LYS A 1 112 ? 6.403 4.431 8.100 1.00 98.31 112 LYS A CA 1
ATOM 828 C C . LYS A 1 112 ? 5.596 4.078 9.357 1.00 98.31 112 LYS A C 1
ATOM 830 O O . LYS A 1 112 ? 5.884 4.602 10.424 1.00 98.31 112 LYS A O 1
ATOM 835 N N . GLY A 1 113 ? 4.561 3.240 9.247 1.00 97.81 113 GLY A N 1
ATOM 836 C CA . GLY A 1 113 ? 3.769 2.821 10.411 1.00 97.81 113 GLY A CA 1
ATOM 837 C C . GLY A 1 113 ? 2.764 3.863 10.920 1.00 97.81 113 GLY A C 1
ATOM 838 O O . GLY A 1 113 ? 2.417 3.863 12.097 1.00 97.81 113 GLY A O 1
ATOM 839 N N . TYR A 1 114 ? 2.245 4.731 10.047 1.00 97.25 114 TYR A N 1
ATOM 840 C CA . TYR A 1 114 ? 1.209 5.718 10.410 1.00 97.25 114 TYR A CA 1
ATOM 841 C C . TYR A 1 114 ? -0.147 5.486 9.733 1.00 97.25 114 TYR A C 1
ATOM 843 O O . TYR A 1 114 ? -1.097 6.215 9.994 1.00 97.25 114 TYR A O 1
ATOM 851 N N . SER A 1 115 ? -0.250 4.489 8.852 1.00 97.06 115 SER A N 1
ATOM 852 C CA . SER A 1 115 ? -1.447 4.273 8.026 1.00 97.06 115 SER A CA 1
ATOM 853 C C . SER A 1 115 ? -2.415 3.223 8.573 1.00 97.06 115 SER A C 1
ATOM 855 O O . SER A 1 115 ? -3.470 3.031 7.980 1.00 97.06 115 SER A O 1
ATOM 857 N N . GLY A 1 116 ? -2.065 2.493 9.640 1.00 96.75 116 GLY A N 1
ATOM 858 C CA . GLY A 1 116 ? -2.938 1.460 10.213 1.00 96.75 116 GLY A CA 1
ATOM 859 C C . GLY A 1 116 ? -3.239 0.262 9.295 1.00 96.75 116 GLY A C 1
ATOM 860 O O . GLY A 1 116 ? -4.161 -0.516 9.566 1.00 96.75 116 GLY A O 1
ATOM 861 N N . VAL A 1 117 ? -2.483 0.110 8.201 1.00 97.81 117 VAL A N 1
ATOM 862 C CA . VAL A 1 117 ? -2.582 -1.039 7.289 1.00 97.81 117 VAL A CA 1
ATOM 863 C C . VAL A 1 117 ? -2.001 -2.292 7.935 1.00 97.81 117 VAL A C 1
ATOM 865 O O . VAL A 1 117 ? -1.184 -2.212 8.851 1.00 97.81 117 VAL A O 1
ATOM 868 N N . ARG A 1 118 ? -2.400 -3.463 7.438 1.00 97.75 118 ARG A N 1
ATOM 869 C CA . ARG A 1 118 ? -1.793 -4.724 7.864 1.00 97.75 118 ARG A CA 1
ATOM 870 C C . ARG A 1 118 ? -0.440 -4.929 7.158 1.00 97.75 118 ARG A C 1
ATOM 872 O O . ARG A 1 118 ? -0.341 -4.565 5.980 1.00 97.75 118 ARG A O 1
ATOM 879 N N . PRO A 1 119 ? 0.585 -5.498 7.822 1.00 98.19 119 PRO A N 1
ATOM 880 C CA . PRO A 1 119 ? 1.889 -5.742 7.203 1.00 98.19 119 PRO A CA 1
ATOM 881 C C . PRO A 1 119 ? 1.802 -6.513 5.882 1.00 98.19 119 PRO A C 1
ATOM 883 O O . PRO A 1 119 ? 2.480 -6.136 4.924 1.00 98.19 119 PRO A O 1
ATOM 886 N N . GLU A 1 120 ? 0.899 -7.498 5.774 1.00 98.38 120 GLU A N 1
ATOM 887 C CA . GLU A 1 120 ? 0.795 -8.320 4.567 1.00 98.38 120 GLU A CA 1
ATOM 888 C C . GLU A 1 120 ? 0.364 -7.528 3.323 1.00 98.38 120 GLU A C 1
ATOM 890 O O . GLU A 1 120 ? 0.617 -7.963 2.202 1.00 98.38 120 GLU A O 1
ATOM 895 N N . VAL A 1 121 ? -0.249 -6.347 3.485 1.00 98.31 121 VAL A N 1
ATOM 896 C CA . VAL A 1 121 ? -0.587 -5.459 2.359 1.00 98.31 121 VAL A CA 1
ATOM 897 C C . VAL A 1 121 ? 0.685 -4.897 1.726 1.00 98.31 121 VAL A C 1
ATOM 899 O O . VAL A 1 121 ? 0.818 -4.883 0.503 1.00 98.31 121 VAL A O 1
ATOM 902 N N . ILE A 1 122 ? 1.638 -4.463 2.554 1.00 98.69 122 ILE A N 1
ATOM 903 C CA . ILE A 1 122 ? 2.928 -3.936 2.093 1.00 98.69 122 ILE A CA 1
ATOM 904 C C . ILE A 1 122 ? 3.734 -5.068 1.461 1.00 98.69 122 ILE A C 1
ATOM 906 O O . ILE A 1 122 ? 4.250 -4.921 0.357 1.00 98.69 122 ILE A O 1
ATOM 910 N N . GLU A 1 123 ? 3.786 -6.223 2.120 1.00 98.50 123 GLU A N 1
ATOM 911 C CA . GLU A 1 123 ? 4.497 -7.392 1.602 1.00 98.50 123 GLU A CA 1
ATOM 912 C C . GLU A 1 123 ? 3.914 -7.890 0.287 1.00 98.50 123 GLU A C 1
ATOM 914 O O . GLU A 1 123 ? 4.668 -8.262 -0.607 1.00 98.50 123 GLU A O 1
ATOM 919 N N . LYS A 1 124 ? 2.585 -7.860 0.124 1.00 98.62 124 LYS A N 1
ATOM 920 C CA . LYS A 1 124 ? 1.946 -8.231 -1.139 1.00 98.62 124 LYS A CA 1
ATOM 921 C C . LYS A 1 124 ? 2.323 -7.266 -2.261 1.00 98.62 124 LYS A C 1
ATOM 923 O O . LYS A 1 124 ? 2.632 -7.733 -3.351 1.00 98.62 124 LYS A O 1
ATOM 928 N N . LEU A 1 125 ? 2.348 -5.956 -1.999 1.00 98.44 125 LEU A N 1
ATOM 929 C CA . LEU A 1 125 ? 2.809 -4.961 -2.977 1.00 98.44 125 LEU A CA 1
ATOM 930 C C . LEU A 1 125 ? 4.258 -5.222 -3.406 1.00 98.44 125 LEU A C 1
ATOM 932 O O . LEU A 1 125 ? 4.546 -5.233 -4.601 1.00 98.44 125 LEU A O 1
ATOM 936 N N . LEU A 1 126 ? 5.155 -5.476 -2.448 1.00 98.56 126 LEU A N 1
ATOM 937 C CA . LEU A 1 126 ? 6.560 -5.788 -2.732 1.00 98.56 126 LEU A CA 1
ATOM 938 C C . LEU A 1 126 ? 6.715 -7.126 -3.467 1.00 98.56 126 LEU A C 1
ATOM 940 O O . LEU A 1 126 ? 7.519 -7.226 -4.386 1.00 98.56 126 LEU A O 1
ATOM 944 N N . ALA A 1 127 ? 5.925 -8.141 -3.111 1.00 98.56 127 ALA A N 1
ATOM 945 C CA . ALA A 1 127 ? 5.938 -9.440 -3.776 1.00 98.56 127 ALA A CA 1
ATOM 946 C C . ALA A 1 127 ? 5.481 -9.341 -5.238 1.00 98.56 127 ALA A C 1
ATOM 948 O O . ALA A 1 127 ? 6.112 -9.937 -6.103 1.00 98.56 127 ALA A O 1
ATOM 949 N N . LEU A 1 128 ? 4.429 -8.564 -5.526 1.00 98.56 128 LEU A N 1
ATOM 950 C CA . LEU A 1 128 ? 3.987 -8.298 -6.899 1.00 98.56 128 LEU A CA 1
ATOM 951 C C . LEU A 1 128 ? 5.057 -7.538 -7.692 1.00 98.56 128 LEU A C 1
ATOM 953 O O . LEU A 1 128 ? 5.351 -7.910 -8.824 1.00 98.56 128 LEU A O 1
ATOM 957 N N . LEU A 1 129 ? 5.691 -6.534 -7.075 1.00 98.31 129 LEU A N 1
ATOM 958 C CA . LEU A 1 129 ? 6.790 -5.786 -7.688 1.00 98.31 129 LEU A CA 1
ATOM 959 C C . LEU A 1 129 ? 7.994 -6.690 -8.013 1.00 98.31 129 LEU A C 1
ATOM 961 O O . LEU A 1 129 ? 8.538 -6.596 -9.109 1.00 98.31 129 LEU A O 1
ATOM 965 N N . ASN A 1 130 ? 8.372 -7.586 -7.097 1.00 98.31 130 ASN A N 1
ATOM 966 C CA . ASN A 1 130 ? 9.449 -8.564 -7.294 1.00 98.31 130 ASN A CA 1
ATOM 967 C C . ASN A 1 130 ? 9.103 -9.641 -8.335 1.00 98.31 130 ASN A C 1
ATOM 969 O O . ASN A 1 130 ? 10.000 -10.164 -8.986 1.00 98.31 130 ASN A O 1
ATOM 973 N N . ALA A 1 131 ? 7.822 -9.991 -8.473 1.00 97.94 131 ALA A N 1
ATOM 974 C CA . ALA A 1 131 ? 7.332 -10.969 -9.446 1.00 97.94 131 ALA A CA 1
ATOM 975 C C . ALA A 1 131 ? 7.057 -10.360 -10.832 1.00 97.94 131 ALA A C 1
ATOM 977 O O . ALA A 1 131 ? 6.524 -11.044 -11.701 1.00 97.94 131 ALA A O 1
ATOM 978 N N . GLU A 1 132 ? 7.382 -9.080 -11.022 1.00 97.31 132 GLU A N 1
ATOM 979 C CA . GLU A 1 132 ? 7.127 -8.328 -12.252 1.00 97.31 132 GLU A CA 1
ATOM 980 C C . GLU A 1 132 ? 5.635 -8.272 -12.650 1.00 97.31 132 GLU A C 1
ATOM 982 O O . GLU A 1 132 ? 5.285 -8.187 -13.826 1.00 97.31 132 GLU A O 1
ATOM 987 N N . ILE A 1 133 ? 4.737 -8.296 -11.656 1.00 98.12 133 ILE A N 1
ATOM 988 C CA . ILE A 1 133 ? 3.284 -8.200 -11.842 1.00 98.12 133 ILE A CA 1
ATOM 989 C C . ILE A 1 133 ? 2.844 -6.763 -11.563 1.00 98.12 133 ILE A C 1
ATOM 991 O O . ILE A 1 133 ? 2.781 -6.329 -10.408 1.00 98.12 133 ILE A O 1
ATOM 995 N N . TYR A 1 134 ? 2.508 -6.030 -12.624 1.00 97.56 134 TYR A N 1
ATOM 996 C CA . TYR A 1 134 ? 2.170 -4.609 -12.547 1.00 97.56 134 TYR A CA 1
ATOM 997 C C . TYR A 1 134 ? 0.687 -4.367 -12.852 1.00 97.56 134 TYR A C 1
ATOM 999 O O . TYR A 1 134 ? 0.167 -4.918 -13.825 1.00 97.56 134 TYR A O 1
ATOM 1007 N N . PRO A 1 135 ? -0.015 -3.544 -12.052 1.00 97.19 135 PRO A N 1
ATOM 1008 C CA . PRO A 1 135 ? -1.367 -3.125 -12.391 1.00 97.19 135 PRO A CA 1
ATOM 1009 C C . PRO A 1 135 ? -1.358 -2.240 -13.644 1.00 97.19 135 PRO A C 1
ATOM 1011 O O . PRO A 1 135 ? -0.443 -1.444 -13.850 1.00 97.19 135 PRO A O 1
ATOM 1014 N N . VAL A 1 136 ? -2.416 -2.330 -14.449 1.00 97.56 136 VAL A N 1
ATOM 1015 C CA . VAL A 1 136 ? -2.678 -1.365 -15.524 1.00 97.56 136 VAL A CA 1
ATOM 1016 C C . VAL A 1 136 ? -3.245 -0.100 -14.884 1.00 97.56 136 VAL A C 1
ATOM 1018 O O . VAL A 1 136 ? -4.338 -0.134 -14.321 1.00 97.56 136 VAL A O 1
ATOM 1021 N N . ILE A 1 137 ? -2.493 1.000 -14.937 1.00 97.69 137 ILE A N 1
ATOM 1022 C CA . ILE A 1 137 ? -2.880 2.283 -14.337 1.00 97.69 137 ILE A CA 1
ATOM 1023 C C . ILE A 1 137 ? -3.138 3.297 -15.457 1.00 97.69 137 ILE A C 1
ATOM 1025 O O . ILE A 1 137 ? -2.180 3.678 -16.131 1.00 97.69 137 ILE A O 1
ATOM 1029 N N . PRO A 1 138 ? -4.387 3.749 -15.669 1.00 98.12 138 PRO A N 1
ATOM 1030 C CA . PRO A 1 138 ? -4.686 4.832 -16.605 1.00 98.12 138 PRO A CA 1
ATOM 1031 C C . PRO A 1 138 ? -4.017 6.155 -16.187 1.00 98.12 138 PRO A C 1
ATOM 1033 O O . PRO A 1 138 ? -3.877 6.433 -14.997 1.00 98.12 138 PRO A O 1
ATOM 1036 N N . SER A 1 139 ? -3.604 6.976 -17.154 1.00 96.75 139 SER A N 1
ATOM 1037 C CA . SER A 1 139 ? -2.806 8.194 -16.915 1.00 96.75 139 SER A CA 1
ATOM 1038 C C . SER A 1 139 ? -3.576 9.424 -16.414 1.00 96.75 139 SER A C 1
ATOM 1040 O O . SER A 1 139 ? -2.942 10.405 -16.023 1.00 96.75 139 SER A O 1
ATOM 1042 N N . GLN A 1 140 ? -4.912 9.409 -16.412 1.00 95.31 140 GLN A N 1
ATOM 1043 C CA . GLN A 1 140 ? -5.754 10.551 -16.028 1.00 95.31 140 GLN A CA 1
ATOM 1044 C C . GLN A 1 140 ? -6.823 10.168 -14.995 1.00 95.31 140 GLN A C 1
ATOM 1046 O O . GLN A 1 140 ? -7.208 9.003 -14.893 1.00 95.31 140 GLN A O 1
ATOM 1051 N N . GLY A 1 141 ? -7.342 11.170 -14.272 1.00 87.75 141 GLY A N 1
ATOM 1052 C CA . GLY A 1 141 ? -8.423 11.004 -13.286 1.00 87.75 141 GLY A CA 1
ATOM 1053 C C . GLY A 1 141 ? -7.984 11.043 -11.817 1.00 87.75 141 GLY A C 1
ATOM 1054 O O . GLY A 1 141 ? -8.738 10.587 -10.960 1.00 87.75 141 GLY A O 1
ATOM 1055 N N . SER A 1 142 ? -6.781 11.563 -11.535 1.00 66.50 142 SER A N 1
ATOM 1056 C CA . SER A 1 142 ? -6.297 11.852 -10.174 1.00 66.50 142 SER A CA 1
ATOM 1057 C C . SER A 1 142 ? -6.600 13.277 -9.731 1.00 66.50 142 SER A C 1
ATOM 1059 O O . SER A 1 142 ? -6.647 14.174 -10.600 1.00 66.50 142 SER A O 1
#

Mean predicted aligned error: 3.58 Å

Foldseek 3Di:
DQAEAEFQLPPDDPVNLLVLLVDLSHAYDYDPNLLVLQVVLLVVLVVCLVVVPQDALSQFAHDVGRVHGHDPVCRVVRVVVVVVVLLPADAAFDDRSVQLSVLVNVLSNSSNNNPSDHPVVSVVSSVCSNVSNGDGGHPDDD

Sequence (142 aa):
MQNTLEITGHSLTLQQVRQVAENPRIGVCLSDASRTAVTASRKVIEGILASGKTVYGVNTGFGSLSHVTIPQDQIDQLQLNLIRSHACGTGEPIDSATVRAMMLLRANTLAKGYSGVRPEVIEKLLALLNAEIYPVIPSQGS

pLDDT: mean 94.73, std 6.94, range [44.88, 98.69]

Nearest PDB structures (foldseek):
  3kdz-assembly1_A  TM=9.809E-01  e=4.087E-09  Streptomyces globisporus
  2o78-assembly1_B  TM=9.498E-01  e=1.142E-09  Cereibacter sphaeroides
  9eq5-assembly1_A  TM=9.438E-01  e=1.816E-09  Rubinisphaera brasiliensis
  6s7q-assembly1_D  TM=9.787E-01  e=8.191E-09  Treponema denticola
  2o6y-assembly1_A  TM=9.479E-01  e=2.724E-09  Cereibacter sphaeroides

Radius of gyration: 17.02 Å; Cα contacts (8 Å, |Δi|>4): 191; chains: 1; bounding box: 46×26×43 Å

Solvent-accessible surface area (backbone atoms only — not comparable to full-atom values): 7990 Å² total; per-residue (Å²): 129,75,61,64,48,71,40,52,40,76,76,83,44,73,68,56,44,50,49,43,25,77,32,79,72,44,36,58,46,76,32,70,68,20,4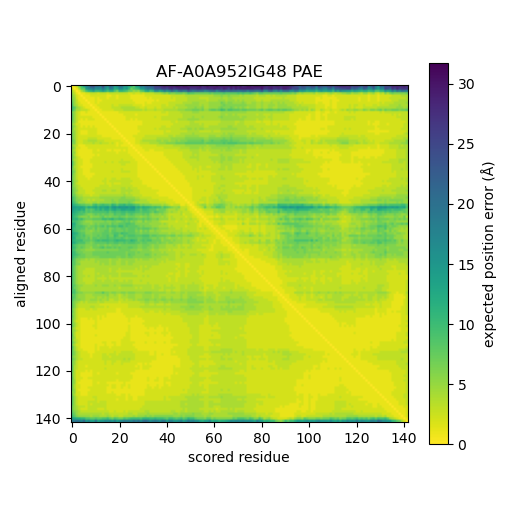6,51,38,14,48,56,25,23,51,53,50,53,50,34,65,74,68,69,58,85,43,81,72,68,39,24,34,64,79,95,37,43,84,42,76,50,59,80,94,46,39,68,58,50,57,53,47,50,56,62,74,65,69,66,53,38,72,64,64,57,56,68,42,59,50,44,33,51,52,51,54,50,37,26,59,49,28,57,21,79,71,43,49,60,55,67,60,42,51,47,52,37,50,31,57,56,68,73,54,74,81,89,42,43,66,38,78,129